Protein AF-A0A956RX72-F1 (afdb_monomer_lite)

Secondary structure (DSSP, 8-state):
---------HHHHHHHHHHHHHTT--HHHHHHHHHHHHHHHTTSS----TT------------------

pLDDT: mean 80.15, std 21.59, range [39.69, 98.38]

Sequence (69 aa):
MARVVIYLLEPEMNALNQLAQQEYRPVKSQAALIIRNELKRLGLIEGQLAGGDKQTELSAETDDRGAAC

Radius of gyration: 22.83 Å; chains: 1; bounding box: 24×23×81 Å

Foldseek 3Di:
DDDDDDDDDPVRLVVLVVVCVVVVHDSVVSVVVVVVVVCVVVVVDPPPDPDDPDPPDDPPDPPDPDDDD

Structure (mmCIF, N/CA/C/O backbone):
data_AF-A0A956RX72-F1
#
_entry.id   AF-A0A956RX72-F1
#
loop_
_atom_site.group_PDB
_atom_site.id
_atom_site.type_symbol
_atom_site.label_atom_id
_atom_site.label_alt_id
_atom_site.label_comp_id
_atom_site.label_asym_id
_atom_site.label_entity_id
_atom_site.label_seq_id
_atom_site.pdbx_PDB_ins_code
_atom_site.Cartn_x
_atom_site.Cartn_y
_atom_site.Cartn_z
_atom_site.occupancy
_atom_site.B_iso_or_equiv
_atom_site.auth_seq_id
_atom_site.auth_comp_id
_atom_site.auth_asym_id
_atom_site.auth_atom_id
_atom_site.pdbx_PDB_model_num
ATOM 1 N N . MET A 1 1 ? -5.560 -18.696 5.872 1.00 71.62 1 MET A N 1
ATOM 2 C CA . MET A 1 1 ? -5.306 -17.252 5.652 1.00 71.62 1 MET A CA 1
ATOM 3 C C . MET A 1 1 ? -6.322 -16.724 4.656 1.00 71.62 1 MET A C 1
ATOM 5 O O . MET A 1 1 ? -6.574 -17.407 3.670 1.00 71.62 1 MET A O 1
ATOM 9 N N . ALA A 1 2 ? -6.909 -15.554 4.909 1.00 82.75 2 ALA A N 1
ATOM 10 C CA . ALA A 1 2 ? -7.806 -14.910 3.952 1.00 82.75 2 ALA A CA 1
ATOM 11 C C . ALA A 1 2 ? -7.014 -14.404 2.733 1.00 82.75 2 ALA A C 1
ATOM 13 O O . ALA A 1 2 ? -5.890 -13.923 2.879 1.00 82.75 2 ALA A O 1
ATOM 14 N N . ARG A 1 3 ? -7.590 -14.521 1.532 1.00 87.81 3 ARG A N 1
ATOM 15 C CA . ARG A 1 3 ? -7.002 -14.022 0.282 1.00 87.81 3 ARG A CA 1
ATOM 16 C C . ARG A 1 3 ? -7.846 -12.859 -0.224 1.00 87.81 3 ARG A C 1
ATOM 18 O O . ARG A 1 3 ? -9.038 -13.025 -0.446 1.00 87.81 3 ARG A O 1
ATOM 25 N N . VAL A 1 4 ? -7.208 -11.713 -0.435 1.00 88.69 4 VAL A N 1
ATOM 26 C CA . VAL A 1 4 ? -7.821 -10.522 -1.035 1.00 88.69 4 VAL A CA 1
ATOM 27 C C . VAL A 1 4 ? -7.155 -10.278 -2.388 1.00 88.69 4 VAL A C 1
ATOM 29 O O . VAL A 1 4 ? -5.933 -10.394 -2.503 1.00 88.69 4 VAL A O 1
ATOM 32 N N . VAL A 1 5 ? -7.950 -9.985 -3.417 1.00 92.75 5 VAL A N 1
ATOM 33 C CA . VAL A 1 5 ? -7.473 -9.596 -4.752 1.00 92.75 5 VAL A CA 1
ATOM 34 C C . VAL A 1 5 ? -7.849 -8.137 -4.966 1.00 92.75 5 VAL A C 1
ATOM 36 O O . VAL A 1 5 ? -9.001 -7.769 -4.760 1.00 92.75 5 VAL A O 1
ATOM 39 N N . ILE A 1 6 ? -6.871 -7.316 -5.344 1.00 91.06 6 ILE A N 1
ATOM 40 C CA . ILE A 1 6 ? -7.040 -5.875 -5.546 1.00 91.06 6 ILE A CA 1
ATOM 41 C C . ILE A 1 6 ? -6.736 -5.582 -7.009 1.00 91.06 6 ILE A C 1
ATOM 43 O O . ILE A 1 6 ? -5.681 -5.975 -7.509 1.00 91.06 6 ILE A O 1
ATOM 47 N N . TYR A 1 7 ? -7.666 -4.909 -7.676 1.00 95.19 7 TYR A N 1
ATOM 48 C CA . TYR A 1 7 ? -7.484 -4.407 -9.030 1.00 95.19 7 TYR A CA 1
ATOM 49 C C . TYR A 1 7 ?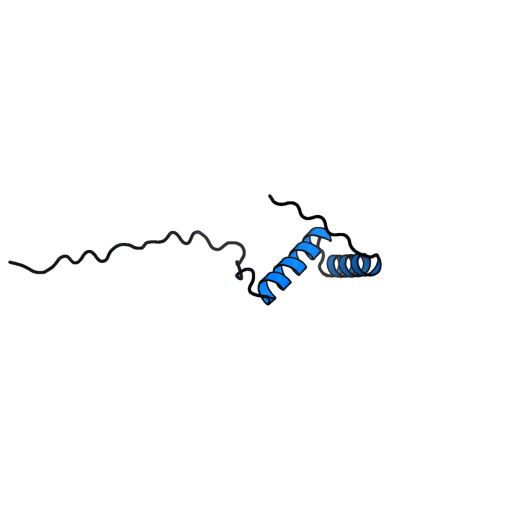 -7.044 -2.953 -8.937 1.00 95.19 7 TYR A C 1
ATOM 51 O O . TYR A 1 7 ? -7.710 -2.157 -8.282 1.00 95.19 7 TYR A O 1
ATOM 59 N N . LEU A 1 8 ? -5.911 -2.643 -9.558 1.00 95.94 8 LEU A N 1
ATOM 60 C CA . LEU A 1 8 ? -5.332 -1.306 -9.594 1.00 95.94 8 LEU A CA 1
ATOM 61 C C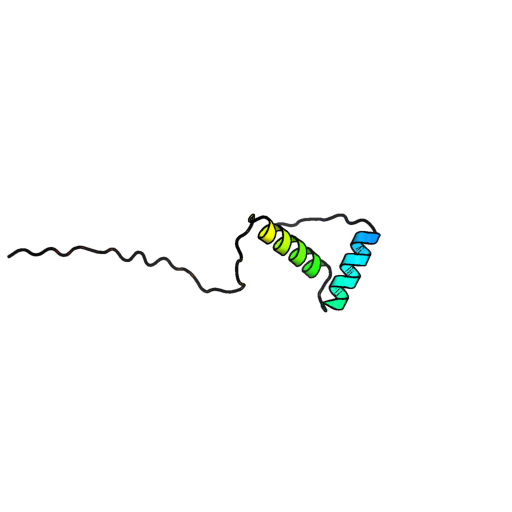 . LEU A 1 8 ? -5.338 -0.807 -11.032 1.00 95.94 8 LEU A C 1
ATOM 63 O O . LEU A 1 8 ? -5.077 -1.578 -11.961 1.00 95.94 8 LEU A O 1
ATOM 67 N N . LEU A 1 9 ? -5.599 0.482 -11.205 1.00 98.06 9 LEU A N 1
ATOM 68 C CA . LEU A 1 9 ? -5.355 1.161 -12.467 1.00 98.06 9 LEU A CA 1
ATOM 69 C C . LEU A 1 9 ? -3.844 1.280 -12.707 1.00 98.06 9 LEU A C 1
ATOM 71 O O . LEU A 1 9 ? -3.034 1.254 -11.779 1.00 98.06 9 LEU A O 1
ATOM 75 N N . GLU A 1 10 ? -3.455 1.457 -13.966 1.00 97.94 10 GLU A N 1
ATOM 76 C CA . GLU A 1 10 ? -2.052 1.625 -14.354 1.00 97.94 10 GLU A CA 1
ATOM 77 C C . GLU A 1 10 ? -1.295 2.716 -13.560 1.00 97.94 10 GLU A C 1
ATOM 79 O O . GLU A 1 10 ? -0.216 2.410 -13.043 1.00 97.94 10 GLU A O 1
ATOM 84 N N . PRO A 1 11 ? -1.824 3.946 -13.360 1.00 98.25 11 PRO A N 1
ATOM 85 C CA . PRO A 1 11 ? -1.129 4.952 -12.552 1.00 98.25 11 PRO A CA 1
ATOM 86 C C . PRO A 1 11 ? -0.943 4.527 -11.088 1.00 98.25 11 PRO A C 1
ATOM 88 O O . PRO A 1 11 ? 0.107 4.792 -10.503 1.00 98.25 11 PRO A O 1
ATOM 91 N N . GLU A 1 12 ? -1.920 3.834 -10.502 1.00 97.75 12 GLU A N 1
ATOM 92 C CA . GLU A 1 12 ? -1.857 3.354 -9.116 1.00 97.75 12 GLU A CA 1
ATOM 93 C C . GLU A 1 12 ? -0.802 2.254 -8.967 1.00 97.75 12 GLU A C 1
ATOM 95 O O . GLU A 1 12 ? -0.006 2.270 -8.026 1.00 97.75 12 GLU A O 1
ATOM 100 N N . MET A 1 13 ? -0.752 1.326 -9.927 1.00 97.81 13 MET A N 1
ATOM 101 C CA . MET A 1 13 ? 0.246 0.261 -9.955 1.00 97.81 13 MET A CA 1
ATOM 102 C C . MET A 1 13 ? 1.662 0.828 -10.108 1.00 97.81 13 MET A C 1
ATOM 104 O O . MET A 1 13 ? 2.583 0.391 -9.417 1.00 97.81 13 MET A O 1
ATOM 108 N N . ASN A 1 14 ? 1.841 1.831 -10.970 1.00 98.31 14 ASN A N 1
ATOM 109 C CA . ASN A 1 14 ? 3.130 2.493 -11.160 1.00 98.31 14 ASN A CA 1
ATOM 110 C C . ASN A 1 14 ? 3.591 3.217 -9.890 1.00 98.31 14 ASN A C 1
ATOM 112 O O . ASN A 1 14 ? 4.737 3.037 -9.473 1.00 98.31 14 ASN A O 1
ATOM 116 N N . ALA A 1 15 ? 2.700 3.963 -9.233 1.00 98.19 15 ALA A N 1
ATOM 117 C CA . ALA A 1 15 ? 3.005 4.631 -7.970 1.00 98.19 15 ALA A CA 1
ATOM 118 C C . ALA A 1 15 ? 3.359 3.627 -6.859 1.00 98.19 15 ALA A C 1
ATOM 120 O O . ALA A 1 15 ? 4.354 3.800 -6.152 1.00 98.19 15 ALA A O 1
ATOM 121 N N . LEU A 1 16 ? 2.594 2.536 -6.739 1.00 97.94 16 LEU A N 1
ATOM 122 C CA . LEU A 1 16 ? 2.864 1.479 -5.765 1.00 97.94 16 LEU A CA 1
ATOM 123 C C . LEU A 1 16 ? 4.223 0.807 -6.017 1.00 97.94 16 LEU A C 1
ATOM 125 O O . LEU A 1 16 ? 4.959 0.551 -5.064 1.00 97.94 16 LEU A O 1
ATOM 129 N N . ASN A 1 17 ? 4.568 0.541 -7.280 1.00 98.06 17 ASN A N 1
ATOM 130 C CA . ASN A 1 17 ? 5.864 -0.021 -7.660 1.00 98.06 17 ASN A CA 1
ATOM 131 C C . ASN A 1 17 ? 7.022 0.909 -7.290 1.00 98.06 17 ASN A C 1
ATOM 133 O O . ASN A 1 17 ? 7.998 0.449 -6.700 1.00 98.06 17 ASN A O 1
ATOM 137 N N . GLN A 1 18 ? 6.913 2.201 -7.607 1.00 98.38 18 GLN A N 1
ATOM 138 C CA . GLN A 1 18 ? 7.942 3.191 -7.277 1.00 98.38 18 GLN A CA 1
ATOM 139 C C . GLN A 1 18 ? 8.165 3.275 -5.767 1.00 98.38 18 GLN A C 1
ATOM 141 O O . GLN A 1 18 ? 9.302 3.185 -5.306 1.00 98.38 18 GLN A O 1
ATOM 146 N N . LEU A 1 19 ? 7.083 3.359 -4.991 1.00 98.19 19 LEU A N 1
ATOM 147 C CA . LEU A 1 19 ? 7.166 3.391 -3.535 1.00 98.19 19 LEU A CA 1
ATOM 148 C C . LEU A 1 19 ? 7.784 2.102 -2.973 1.00 98.19 19 LEU A C 1
ATOM 150 O O . LEU A 1 19 ? 8.644 2.148 -2.100 1.00 98.19 19 LEU A O 1
ATOM 154 N N . ALA A 1 20 ? 7.388 0.938 -3.492 1.00 98.00 20 ALA A N 1
ATOM 155 C CA . ALA A 1 20 ? 7.950 -0.338 -3.060 1.00 98.00 20 ALA A CA 1
ATOM 156 C C . ALA A 1 20 ? 9.460 -0.436 -3.348 1.00 98.00 20 ALA A C 1
ATOM 158 O O . ALA A 1 20 ? 10.204 -0.959 -2.520 1.00 98.00 20 ALA A O 1
ATOM 159 N N . GLN A 1 21 ? 9.920 0.098 -4.484 1.00 98.00 21 GLN A N 1
ATOM 160 C CA . GLN A 1 21 ? 11.342 0.160 -4.832 1.00 98.00 21 GLN A CA 1
ATOM 161 C C . GLN A 1 21 ? 12.126 1.087 -3.899 1.00 98.00 21 GLN A C 1
ATOM 163 O O . GLN A 1 21 ? 13.182 0.690 -3.416 1.00 98.00 21 GLN A O 1
ATOM 168 N N . GLN A 1 22 ? 11.602 2.283 -3.615 1.00 98.06 22 GLN A N 1
ATOM 169 C CA . GLN A 1 22 ? 12.225 3.244 -2.694 1.00 98.06 22 GLN A CA 1
ATOM 170 C C . GLN A 1 22 ? 12.418 2.653 -1.293 1.00 98.06 22 GLN A C 1
ATOM 172 O O . GLN A 1 22 ? 13.456 2.849 -0.667 1.00 98.06 22 GLN A O 1
ATOM 177 N N . GLU A 1 23 ? 11.439 1.875 -0.837 1.00 96.75 23 GLU A N 1
ATOM 178 C CA . GLU A 1 23 ? 11.439 1.226 0.474 1.00 96.75 23 GLU A CA 1
ATOM 179 C C . GLU A 1 23 ? 12.143 -0.145 0.479 1.00 96.75 23 GLU A C 1
ATOM 181 O O . GLU A 1 23 ? 12.146 -0.826 1.506 1.00 96.75 23 GLU A O 1
ATOM 186 N N . TYR A 1 24 ? 12.712 -0.580 -0.655 1.00 97.19 24 TYR A N 1
ATOM 187 C CA . TYR A 1 24 ? 13.330 -1.900 -0.843 1.00 97.19 24 TYR A CA 1
ATOM 188 C C . TYR A 1 24 ? 12.419 -3.069 -0.415 1.00 97.19 24 TYR A C 1
ATOM 190 O O . TYR A 1 24 ? 12.847 -4.024 0.240 1.00 97.19 24 TYR A O 1
ATOM 198 N N . ARG A 1 25 ? 11.131 -3.010 -0.777 1.00 95.44 25 ARG A N 1
ATOM 199 C CA . ARG A 1 25 ? 10.105 -4.001 -0.408 1.00 95.44 25 ARG A CA 1
ATOM 200 C C . ARG A 1 25 ? 9.444 -4.648 -1.627 1.00 95.44 25 ARG A C 1
ATOM 202 O O . ARG A 1 25 ? 9.298 -4.022 -2.673 1.00 95.44 25 ARG A O 1
ATOM 209 N N . PRO A 1 26 ? 8.928 -5.884 -1.489 1.00 97.12 26 PRO A N 1
ATOM 210 C CA . PRO A 1 26 ? 8.018 -6.446 -2.478 1.00 97.12 26 PRO A CA 1
ATOM 211 C C . PRO A 1 26 ? 6.725 -5.626 -2.574 1.00 97.12 26 PRO A C 1
ATOM 213 O O . PRO A 1 26 ? 6.120 -5.288 -1.557 1.00 97.12 26 PRO A O 1
ATOM 216 N N . VAL A 1 27 ? 6.238 -5.412 -3.797 1.00 96.06 27 VAL A N 1
ATOM 217 C CA . VAL A 1 27 ? 5.021 -4.635 -4.118 1.00 96.06 27 VAL A CA 1
ATOM 218 C C . VAL A 1 27 ? 3.804 -5.092 -3.308 1.00 96.06 27 VAL A C 1
ATOM 220 O O . VAL A 1 27 ? 3.084 -4.283 -2.728 1.00 96.06 27 VAL A O 1
ATOM 223 N N . LYS A 1 28 ? 3.606 -6.412 -3.189 1.00 94.44 28 LYS A N 1
ATOM 224 C CA . LYS A 1 28 ? 2.505 -6.996 -2.402 1.00 94.44 28 LYS A CA 1
ATOM 225 C C . LYS A 1 28 ? 2.614 -6.657 -0.914 1.00 94.44 28 LYS A C 1
ATOM 227 O O . LYS A 1 28 ? 1.610 -6.353 -0.276 1.00 94.44 28 LYS A O 1
ATOM 232 N N . SER A 1 29 ? 3.828 -6.698 -0.369 1.00 95.00 29 SER A N 1
ATOM 233 C CA . SER A 1 29 ? 4.091 -6.350 1.028 1.00 95.00 29 SER A CA 1
ATOM 234 C C . SER A 1 29 ? 3.872 -4.860 1.275 1.00 95.00 29 SER A C 1
ATOM 236 O O . SER A 1 29 ? 3.325 -4.498 2.315 1.00 95.00 29 SER A O 1
ATOM 238 N N . GLN A 1 30 ? 4.240 -4.010 0.311 1.00 97.06 30 GLN A N 1
ATOM 239 C CA . GLN A 1 30 ? 3.980 -2.574 0.376 1.00 97.06 30 GLN A CA 1
ATOM 240 C C . GLN A 1 30 ? 2.476 -2.273 0.361 1.00 97.06 30 GLN A C 1
ATOM 242 O O . GLN A 1 30 ? 1.999 -1.529 1.214 1.00 97.06 30 GLN A O 1
ATOM 247 N N . ALA A 1 31 ? 1.706 -2.916 -0.522 1.00 96.06 31 ALA A N 1
ATOM 248 C CA . ALA A 1 31 ? 0.248 -2.779 -0.546 1.00 96.06 31 ALA A CA 1
ATOM 249 C C . ALA A 1 31 ? -0.388 -3.197 0.789 1.00 96.06 31 ALA A C 1
ATOM 251 O O . ALA A 1 31 ? -1.197 -2.467 1.358 1.00 96.06 31 ALA A O 1
ATOM 252 N N . ALA A 1 32 ? 0.025 -4.345 1.334 1.00 94.69 32 ALA A N 1
ATOM 253 C CA . ALA A 1 32 ? -0.463 -4.818 2.626 1.00 94.69 32 ALA A CA 1
ATOM 254 C C . ALA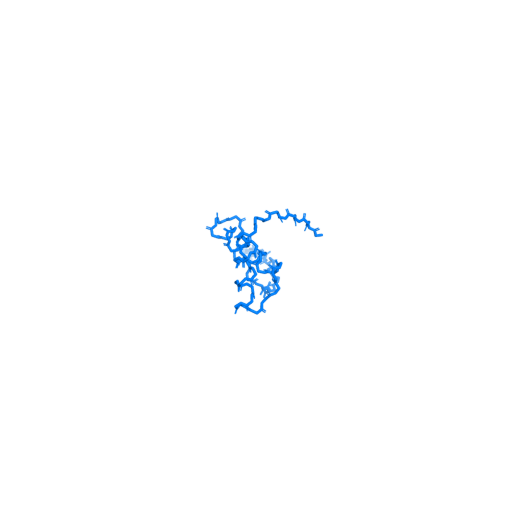 A 1 32 ? -0.117 -3.853 3.774 1.00 94.69 32 ALA A C 1
ATOM 256 O O . ALA A 1 32 ? -0.921 -3.665 4.688 1.00 94.69 32 ALA A O 1
ATOM 257 N N . LEU A 1 33 ? 1.064 -3.228 3.735 1.00 95.31 33 LEU A N 1
ATOM 258 C CA . LEU A 1 33 ? 1.472 -2.229 4.719 1.00 95.31 33 LEU A CA 1
ATOM 259 C C . LEU A 1 33 ? 0.603 -0.971 4.640 1.00 95.31 33 LEU A C 1
ATOM 261 O O . LEU A 1 33 ? 0.147 -0.511 5.684 1.00 95.31 33 LEU A O 1
ATOM 265 N N . ILE A 1 34 ? 0.342 -0.460 3.434 1.00 96.06 34 ILE A N 1
ATOM 266 C CA . ILE A 1 34 ? -0.538 0.697 3.215 1.00 96.06 34 ILE A CA 1
ATOM 267 C C . ILE A 1 34 ? -1.929 0.413 3.785 1.00 96.06 34 ILE A C 1
ATOM 269 O O . ILE A 1 34 ? -2.416 1.185 4.606 1.00 96.06 34 ILE A O 1
ATOM 273 N N . ILE A 1 35 ? -2.522 -0.733 3.434 1.00 95.19 35 ILE A N 1
ATOM 274 C CA . ILE A 1 35 ? -3.845 -1.138 3.932 1.00 95.19 35 ILE A CA 1
ATOM 275 C C . ILE A 1 35 ? -3.845 -1.207 5.459 1.00 95.19 35 ILE A C 1
ATOM 277 O O . ILE A 1 35 ? -4.711 -0.632 6.105 1.00 95.19 35 ILE A O 1
ATOM 281 N N . ARG A 1 36 ? -2.850 -1.863 6.065 1.00 94.31 36 ARG A N 1
ATOM 282 C CA . ARG A 1 36 ? -2.748 -1.962 7.527 1.00 94.31 36 ARG A CA 1
ATOM 283 C C . ARG A 1 36 ? -2.622 -0.591 8.192 1.00 94.31 36 ARG A C 1
ATOM 285 O O . ARG A 1 36 ? -3.249 -0.366 9.221 1.00 94.31 36 ARG A O 1
ATOM 292 N N . ASN A 1 37 ? -1.804 0.301 7.644 1.00 95.75 37 ASN A N 1
ATOM 293 C CA . ASN A 1 37 ? -1.622 1.636 8.206 1.00 95.75 37 ASN A CA 1
ATOM 294 C C . ASN A 1 37 ? -2.911 2.456 8.108 1.00 95.75 37 ASN A C 1
ATOM 296 O O . ASN A 1 37 ? -3.262 3.141 9.064 1.00 95.75 37 ASN A O 1
ATOM 300 N N . GLU A 1 38 ? -3.646 2.325 7.006 1.00 96.94 38 GLU A N 1
ATOM 301 C CA . GLU A 1 38 ? -4.931 2.993 6.825 1.00 96.94 38 GLU A CA 1
ATOM 302 C C . GLU A 1 38 ? -5.999 2.451 7.783 1.00 96.94 38 GLU A C 1
ATOM 304 O O . GLU A 1 38 ? -6.678 3.220 8.455 1.00 96.94 38 GLU A O 1
ATOM 309 N N . LEU A 1 39 ? -6.084 1.128 7.948 1.00 96.00 39 LEU A N 1
ATOM 310 C CA . LEU A 1 39 ? -6.985 0.513 8.926 1.00 96.00 39 LEU A CA 1
ATOM 311 C C . LEU A 1 39 ? -6.662 0.956 10.362 1.00 96.00 39 LEU A C 1
ATOM 313 O O . LEU A 1 39 ? -7.581 1.216 11.136 1.00 96.00 39 LEU A O 1
ATOM 317 N N . LYS A 1 40 ? -5.375 1.096 10.712 1.00 95.50 40 LYS A N 1
ATOM 318 C CA . LYS A 1 40 ? -4.947 1.661 12.005 1.00 95.50 40 LYS A CA 1
ATOM 319 C C . LYS A 1 40 ? -5.365 3.121 12.151 1.00 95.50 40 LYS A C 1
ATOM 321 O O . LYS A 1 40 ? -5.897 3.498 13.188 1.00 95.50 40 LYS A O 1
ATOM 326 N N . ARG A 1 41 ? -5.149 3.938 11.114 1.00 96.06 41 ARG A N 1
ATOM 327 C CA . ARG A 1 41 ? -5.532 5.359 11.091 1.00 96.06 41 ARG A CA 1
ATOM 328 C C . ARG A 1 41 ? -7.039 5.543 11.294 1.00 96.06 41 ARG A C 1
ATOM 330 O O . ARG A 1 41 ? -7.452 6.506 11.930 1.00 96.06 41 ARG A O 1
ATOM 337 N N . LEU A 1 42 ? -7.837 4.614 10.773 1.00 97.00 42 LEU A N 1
ATOM 338 C CA . LEU A 1 42 ? -9.291 4.568 10.936 1.00 97.00 42 LEU A CA 1
ATOM 339 C C . LEU A 1 42 ? -9.751 3.951 12.271 1.00 97.00 42 LEU A C 1
ATOM 341 O O . LEU A 1 42 ? -10.950 3.918 12.527 1.00 97.00 42 LEU A O 1
ATOM 345 N N . GLY A 1 43 ? -8.838 3.446 13.109 1.00 96.06 43 GLY A N 1
ATOM 346 C CA . GLY A 1 43 ? -9.176 2.776 14.370 1.00 96.06 43 GLY A CA 1
ATOM 347 C C . GLY A 1 43 ? -9.830 1.400 14.199 1.00 96.06 43 GLY A C 1
ATOM 348 O O . GLY A 1 43 ? -10.410 0.880 15.144 1.00 96.06 43 GLY A O 1
ATOM 349 N N . LEU A 1 44 ? -9.752 0.804 13.003 1.00 95.38 44 LEU A N 1
ATOM 350 C CA . LEU A 1 44 ? -10.365 -0.494 12.691 1.00 95.38 44 LEU A CA 1
ATOM 351 C C . LEU A 1 44 ? -9.523 -1.680 13.164 1.00 95.38 44 LEU A C 1
ATOM 353 O O . LEU A 1 44 ? -10.034 -2.789 13.298 1.00 95.38 44 LEU A O 1
AT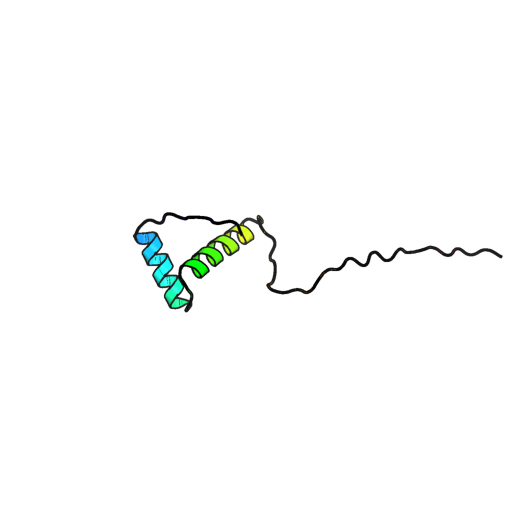OM 357 N N . ILE A 1 45 ? -8.229 -1.454 13.384 1.00 93.06 45 ILE A N 1
ATOM 358 C CA . ILE A 1 45 ? -7.328 -2.416 14.009 1.00 93.06 45 ILE A CA 1
ATOM 359 C C . ILE A 1 45 ? -6.438 -1.682 15.005 1.00 93.06 45 ILE A C 1
ATOM 361 O O . ILE A 1 45 ? -5.924 -0.596 14.722 1.00 93.06 45 ILE A O 1
ATOM 365 N N . GLU A 1 46 ? -6.226 -2.291 16.164 1.00 85.56 46 GLU A N 1
ATOM 366 C CA . GLU A 1 46 ? -5.304 -1.760 17.157 1.00 85.56 46 GLU A CA 1
ATOM 367 C C . GLU A 1 46 ? -3.856 -1.911 16.673 1.00 85.56 46 GLU A C 1
ATOM 369 O O . GLU A 1 46 ? -3.522 -2.742 15.817 1.00 85.56 46 GLU A O 1
ATOM 374 N N . GLY A 1 47 ? -2.971 -1.059 17.187 1.00 67.50 47 GLY A N 1
ATOM 375 C CA . GLY A 1 47 ? -1.549 -1.073 16.883 1.00 67.50 47 GLY A CA 1
ATOM 376 C C . GLY A 1 47 ? -0.873 -2.329 17.418 1.00 67.50 47 GLY A C 1
ATOM 377 O O . GLY A 1 47 ? -0.113 -2.241 18.371 1.00 67.50 47 GLY A O 1
ATOM 378 N N . GLN A 1 48 ? -1.101 -3.489 16.802 1.00 57.62 48 GLN A N 1
ATOM 379 C CA . GLN A 1 48 ? -0.396 -4.703 17.182 1.00 57.62 48 GLN A CA 1
ATOM 380 C C . GLN A 1 48 ? 1.064 -4.541 16.752 1.00 57.62 48 GLN A C 1
ATOM 382 O O . GLN A 1 48 ? 1.410 -4.636 15.567 1.00 57.62 48 GLN A O 1
ATOM 387 N N . LEU A 1 49 ? 1.898 -4.164 17.722 1.00 52.88 49 LEU A N 1
ATOM 388 C CA . LEU A 1 49 ? 3.343 -4.286 17.657 1.00 52.88 49 LEU A CA 1
ATOM 389 C C . LEU A 1 49 ? 3.635 -5.744 17.307 1.00 52.88 49 LEU A C 1
ATOM 391 O O . LEU A 1 49 ? 3.095 -6.667 17.917 1.00 52.88 49 LEU A O 1
ATOM 395 N N . ALA A 1 50 ? 4.434 -5.953 16.267 1.00 48.00 50 ALA A N 1
ATOM 396 C CA . ALA A 1 50 ? 4.925 -7.276 15.944 1.00 48.00 50 ALA A CA 1
ATOM 397 C C . ALA A 1 50 ? 5.673 -7.828 17.171 1.00 48.00 50 ALA A C 1
ATOM 399 O O . ALA A 1 50 ? 6.701 -7.279 17.548 1.00 48.00 50 ALA A O 1
ATOM 400 N N . GLY A 1 51 ? 5.136 -8.890 17.780 1.00 48.00 51 GLY A N 1
ATOM 401 C CA . GLY A 1 51 ? 5.828 -9.703 18.782 1.00 48.00 51 GLY A CA 1
ATOM 402 C C . GLY A 1 51 ? 5.874 -9.123 20.196 1.00 48.00 51 GLY A C 1
ATOM 403 O O . GLY A 1 51 ? 6.955 -8.892 20.721 1.00 48.00 51 GLY A O 1
ATOM 404 N N . GLY A 1 52 ? 4.714 -8.931 20.825 1.00 39.69 52 GLY A N 1
ATOM 405 C CA . GLY A 1 52 ? 4.601 -8.988 22.282 1.00 39.69 52 GLY A CA 1
ATOM 406 C C . GLY A 1 52 ? 4.139 -10.384 22.674 1.00 39.69 52 GLY A C 1
ATOM 407 O O . GLY A 1 52 ? 3.029 -10.785 22.322 1.00 39.69 52 GLY A O 1
ATOM 408 N N . ASP A 1 53 ? 5.017 -11.129 23.337 1.00 44.06 53 ASP A N 1
ATOM 409 C CA . ASP A 1 53 ? 4.697 -12.378 24.008 1.00 44.06 53 ASP A CA 1
ATOM 410 C C . ASP A 1 53 ? 3.403 -12.261 24.821 1.00 44.06 53 ASP A C 1
ATOM 412 O O . ASP A 1 53 ? 3.193 -11.304 25.562 1.00 44.06 53 ASP A O 1
ATOM 416 N N . LYS A 1 54 ? 2.546 -13.267 24.632 1.00 43.34 54 LYS A N 1
ATOM 417 C CA . LYS A 1 54 ? 1.486 -13.744 25.526 1.00 43.34 54 LYS A CA 1
ATOM 418 C C . LYS A 1 54 ? 1.155 -12.806 26.698 1.00 43.34 54 LYS A C 1
ATOM 420 O O . LYS A 1 54 ? 1.735 -12.921 27.775 1.00 43.34 54 LYS A O 1
ATOM 425 N N . GLN A 1 55 ? 0.103 -12.004 26.547 1.00 41.84 55 GLN A N 1
ATOM 426 C CA . GLN A 1 55 ? -0.741 -11.688 27.697 1.00 41.84 55 GLN A CA 1
ATOM 427 C C . GLN A 1 55 ? -1.515 -12.962 28.052 1.00 41.84 55 GLN A C 1
ATOM 429 O O . GLN A 1 55 ? -2.631 -13.184 27.593 1.00 41.84 55 GLN A O 1
ATOM 434 N N . THR A 1 56 ? -0.875 -13.846 28.819 1.00 43.25 56 THR A N 1
ATOM 435 C CA . THR A 1 56 ? -1.616 -14.781 29.659 1.00 43.25 56 THR A CA 1
ATOM 436 C C . THR A 1 56 ? -2.129 -13.965 30.832 1.00 43.25 56 THR A C 1
ATOM 438 O O . TH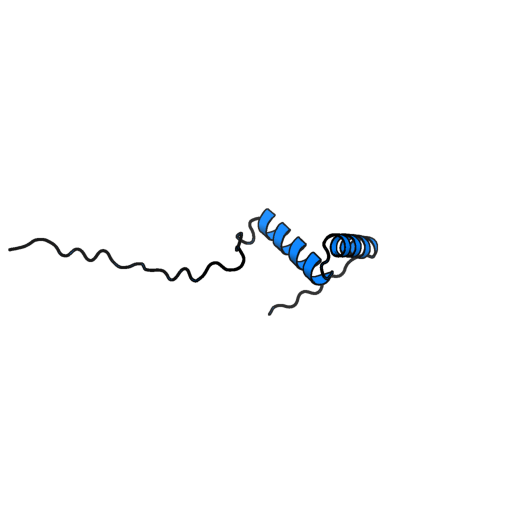R A 1 56 ? -1.353 -13.504 31.668 1.00 43.25 56 THR A O 1
ATOM 441 N N . GLU A 1 57 ? -3.437 -13.754 30.839 1.00 52.81 57 GLU A N 1
ATOM 442 C CA . GLU A 1 57 ? -4.203 -13.303 31.990 1.00 52.81 57 GLU A CA 1
ATOM 443 C C . GLU A 1 57 ? -3.789 -14.108 33.232 1.00 52.81 57 GLU A C 1
ATOM 445 O O . GLU A 1 57 ? -3.968 -15.323 33.289 1.00 52.81 57 GLU A O 1
ATOM 450 N N . LEU A 1 58 ? -3.224 -13.435 34.232 1.00 50.16 58 LEU A N 1
ATOM 451 C CA . LEU A 1 58 ? -3.210 -13.928 35.606 1.00 50.16 58 LEU A CA 1
ATOM 452 C C . LEU A 1 58 ? -4.108 -13.014 36.428 1.00 50.16 58 LEU A C 1
ATOM 454 O O . LEU A 1 58 ? -3.663 -12.150 37.179 1.00 50.16 58 LEU A O 1
ATOM 458 N N . SER A 1 59 ? -5.405 -13.244 36.267 1.00 47.09 59 SER A N 1
ATOM 459 C CA . SER A 1 59 ? -6.399 -12.971 37.295 1.00 47.09 59 SER A CA 1
ATOM 460 C C . SER A 1 59 ? -6.200 -14.015 38.398 1.00 47.09 59 SER A C 1
ATOM 462 O O . SER A 1 59 ? -6.892 -15.027 38.431 1.00 47.09 59 SER A O 1
ATOM 464 N N . ALA A 1 60 ? -5.191 -13.827 39.251 1.00 50.56 60 ALA A N 1
ATOM 465 C CA . ALA A 1 60 ? -5.079 -14.583 40.493 1.00 50.56 60 ALA A CA 1
ATOM 466 C C . ALA A 1 60 ? -5.860 -13.823 41.567 1.00 50.56 60 ALA A C 1
ATOM 468 O O . ALA A 1 60 ? -5.395 -12.828 42.120 1.00 50.56 60 ALA A O 1
ATOM 469 N N . GLU A 1 61 ? -7.091 -14.291 41.735 1.00 54.25 61 GLU A N 1
ATOM 470 C CA . GLU A 1 61 ? -7.997 -14.133 42.865 1.00 54.25 61 GLU A CA 1
ATOM 471 C C . GLU A 1 61 ? -7.326 -13.597 44.140 1.00 54.25 61 GLU A C 1
ATOM 473 O O . GLU A 1 61 ? -6.471 -14.234 44.757 1.00 54.25 61 GLU A O 1
ATOM 478 N N . THR A 1 62 ? -7.774 -12.419 44.571 1.00 59.25 62 THR A N 1
ATOM 479 C CA . THR A 1 62 ? -7.726 -12.018 45.975 1.00 59.25 62 THR A CA 1
ATOM 480 C C . THR A 1 62 ? -8.639 -12.956 46.758 1.00 59.25 62 THR A C 1
ATOM 482 O O . THR A 1 62 ? -9.829 -12.673 46.891 1.00 59.25 62 THR A O 1
ATOM 485 N N . ASP A 1 63 ? -8.102 -14.081 47.232 1.00 53.25 63 ASP A N 1
ATOM 486 C CA . ASP A 1 63 ? -8.801 -14.905 48.214 1.00 53.25 63 ASP A CA 1
ATOM 487 C C . ASP A 1 63 ? -8.495 -14.373 49.618 1.00 53.25 63 ASP A C 1
ATOM 489 O O . ASP A 1 63 ? -7.421 -14.550 50.204 1.00 53.25 63 ASP A O 1
ATOM 493 N N . ASP A 1 64 ? -9.476 -13.611 50.079 1.00 56.94 64 ASP A N 1
A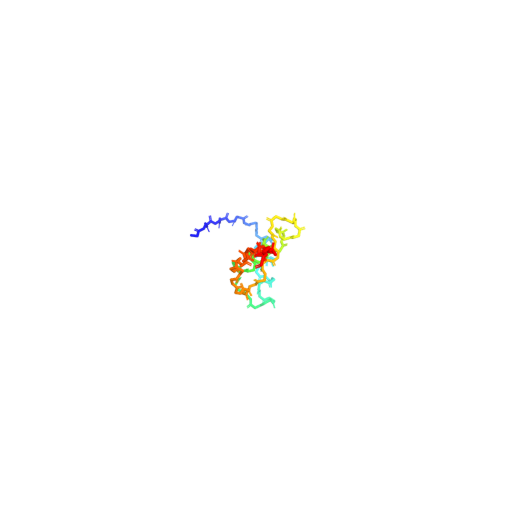TOM 494 C CA . ASP A 1 64 ? -9.683 -13.046 51.397 1.00 56.94 64 ASP A CA 1
ATOM 495 C C . ASP A 1 64 ? -9.694 -14.155 52.463 1.00 56.94 64 ASP A C 1
ATOM 497 O O . ASP A 1 64 ? -10.730 -14.731 52.795 1.00 56.94 64 ASP A O 1
ATOM 501 N N . ARG A 1 65 ? -8.527 -14.483 53.033 1.00 57.84 65 ARG A N 1
ATOM 502 C CA . ARG A 1 65 ? -8.482 -15.233 54.296 1.00 57.84 65 ARG A CA 1
ATOM 503 C C . ARG A 1 65 ? -8.643 -14.275 55.462 1.00 57.84 65 ARG A C 1
ATOM 505 O O . ARG A 1 65 ? -7.675 -13.763 56.023 1.00 57.84 65 ARG A O 1
ATOM 512 N N . GLY A 1 66 ? -9.915 -14.086 55.794 1.00 48.22 66 GLY A N 1
ATOM 513 C CA . GLY A 1 66 ? -10.396 -13.367 56.952 1.00 48.22 66 GLY A CA 1
ATOM 514 C C . GLY A 1 66 ? -9.770 -13.809 58.274 1.00 48.22 66 GLY A C 1
ATOM 515 O O . GLY A 1 66 ? -9.387 -14.959 58.499 1.00 48.22 66 GLY A O 1
ATOM 516 N N . ALA A 1 67 ? -9.720 -12.831 59.169 1.00 52.31 67 ALA A N 1
ATOM 517 C CA . ALA A 1 67 ? -9.550 -13.011 60.595 1.00 52.31 67 ALA A CA 1
ATOM 518 C C . ALA A 1 67 ? -10.709 -13.831 61.188 1.00 52.31 67 ALA A C 1
ATOM 520 O O . ALA A 1 67 ? -11.865 -13.494 60.942 1.00 52.31 67 ALA A O 1
ATOM 521 N N . ALA A 1 68 ? -10.401 -14.830 62.021 1.00 50.09 68 ALA A N 1
ATOM 522 C CA . ALA A 1 68 ? -11.178 -15.183 63.215 1.00 50.09 68 ALA A CA 1
ATOM 523 C C . ALA A 1 68 ? -10.487 -16.291 64.037 1.00 50.09 68 ALA A C 1
ATOM 525 O O . ALA A 1 68 ? -10.202 -17.362 63.504 1.00 50.09 68 ALA A O 1
ATOM 526 N N . CYS A 1 69 ? -10.369 -16.006 65.342 1.00 44.53 69 CYS A N 1
ATOM 527 C CA . CYS A 1 69 ? -10.125 -16.888 66.497 1.00 44.53 69 CYS A CA 1
ATOM 528 C C . CYS A 1 69 ? -8.687 -17.339 66.789 1.00 44.53 69 CYS A C 1
ATOM 530 O O . CYS A 1 69 ? -8.181 -18.269 66.129 1.00 44.53 69 CYS A O 1
#